Protein AF-X0ZZY6-F1 (afdb_monomer)

Sequence (116 aa):
MTGLMLVGEPPTAEHLRFEIELTGADCDRIAFWDRRGLGQVFLLDKNGLSEYVSPARIGPDALDITPEQLRDNLKNRRIAIKVGLLDQKAIAGVGNIYASEILHLAGIDPRKRCNR

Nearest PDB structures (foldseek):
  3gq3-assembly1_A  TM=8.506E-01  e=3.509E-05  Geobacillus stearothermophilus
  3sar-assembly1_A  TM=8.366E-01  e=6.356E-05  Geobacillus stearothermophilus
  3sas-assembly1_A  TM=8.388E-01  e=1.009E-04  Geobacillus stearothermophilus
  4g4o-assembly1_A  TM=8.551E-01  e=2.542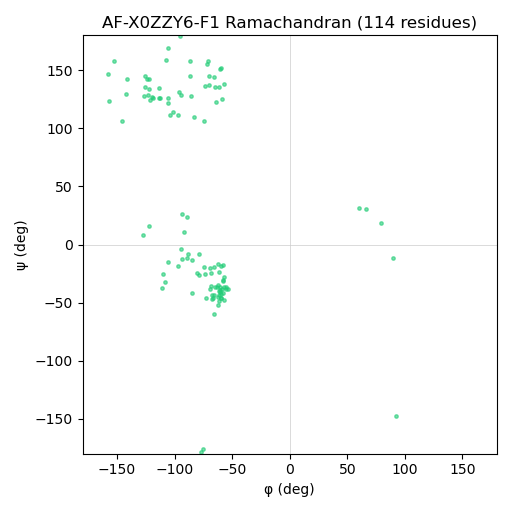E-04  Geobacillus stearothermophilus
  1k82-assembly4_D  TM=7.388E-01  e=6.356E-05  Escherichia coli

Organism: NCBI:txid412755

Radius of gyration: 18.59 Å; Cα contacts (8 Å, |Δi|>4): 166; chains: 1; bounding box: 43×26×46 Å

Structure (mmCIF, N/CA/C/O backbone):
data_AF-X0ZZY6-F1
#
_entry.id   AF-X0ZZY6-F1
#
loop_
_atom_site.group_PDB
_atom_site.id
_atom_site.type_symbol
_atom_site.label_atom_id
_atom_site.label_alt_id
_atom_site.label_comp_id
_atom_site.label_asym_id
_atom_site.label_entity_id
_atom_site.label_seq_id
_atom_site.pdbx_PDB_ins_code
_atom_site.Cartn_x
_atom_site.Cartn_y
_atom_site.Cartn_z
_atom_site.occupancy
_atom_site.B_iso_or_equiv
_atom_site.auth_seq_id
_atom_site.auth_comp_id
_atom_site.auth_asym_id
_atom_site.auth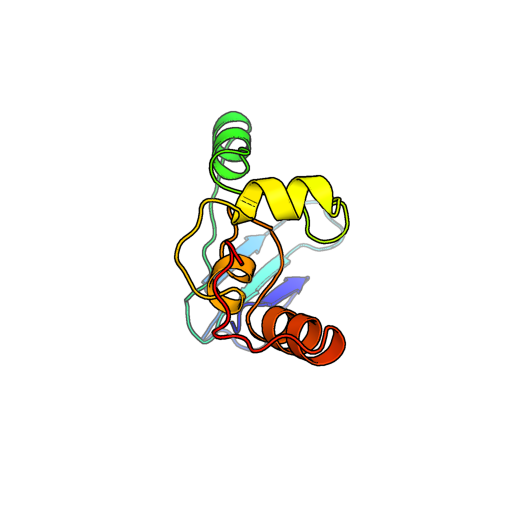_atom_id
_atom_site.pdbx_PDB_model_num
ATOM 1 N N . MET A 1 1 ? -5.872 0.743 -9.272 1.00 77.88 1 MET A N 1
ATOM 2 C CA . MET A 1 1 ? -4.492 0.830 -9.794 1.00 77.88 1 MET A CA 1
ATOM 3 C C . MET A 1 1 ? -4.412 -0.045 -11.038 1.00 77.88 1 MET A C 1
ATOM 5 O O . MET A 1 1 ? -5.173 -1.000 -11.091 1.00 77.88 1 MET A O 1
ATOM 9 N N . THR A 1 2 ? -3.608 0.322 -12.041 1.00 90.12 2 THR A N 1
ATOM 10 C CA . THR A 1 2 ? -3.539 -0.350 -13.365 1.00 90.12 2 THR A CA 1
ATOM 11 C C . THR A 1 2 ? -2.120 -0.754 -13.773 1.00 90.12 2 THR A C 1
ATOM 13 O O . THR A 1 2 ? -1.915 -1.148 -14.915 1.00 90.12 2 THR A O 1
ATOM 16 N N . GLY A 1 3 ? -1.152 -0.619 -12.862 1.00 93.62 3 GLY A N 1
ATOM 17 C CA . GLY A 1 3 ? 0.235 -0.990 -13.114 1.00 93.62 3 GLY A CA 1
ATOM 18 C C . GLY A 1 3 ? 0.398 -2.503 -13.215 1.00 93.62 3 GLY A C 1
ATOM 19 O O . GLY A 1 3 ? -0.169 -3.238 -12.407 1.00 93.62 3 GLY A O 1
ATOM 20 N N . LEU A 1 4 ? 1.181 -2.939 -14.193 1.00 95.25 4 LEU A N 1
ATOM 21 C CA . LEU A 1 4 ? 1.574 -4.321 -14.426 1.00 95.25 4 LEU A CA 1
ATOM 22 C C . LEU A 1 4 ? 3.099 -4.382 -14.484 1.00 95.25 4 LEU A 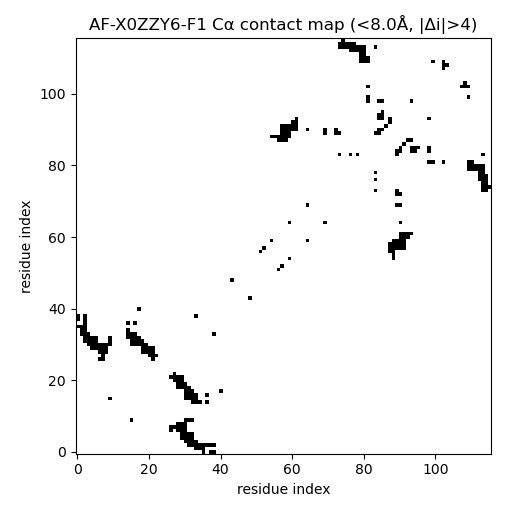C 1
ATOM 24 O O . LEU A 1 4 ? 3.725 -3.547 -15.139 1.00 95.25 4 LEU A O 1
ATOM 28 N N . MET A 1 5 ? 3.677 -5.373 -13.812 1.00 94.75 5 MET A N 1
ATOM 29 C CA . MET A 1 5 ? 5.081 -5.743 -13.963 1.00 94.75 5 MET A CA 1
ATOM 30 C C . MET A 1 5 ? 5.129 -7.035 -14.772 1.00 94.75 5 MET A C 1
ATOM 32 O O . MET A 1 5 ? 4.482 -8.016 -14.405 1.00 94.75 5 MET A O 1
ATOM 36 N N . LEU A 1 6 ? 5.825 -7.000 -15.902 1.00 93.50 6 LEU A N 1
ATOM 37 C CA . LEU A 1 6 ? 5.776 -8.028 -16.934 1.00 93.50 6 LEU A CA 1
ATOM 38 C C . LEU A 1 6 ? 7.180 -8.530 -17.239 1.00 93.50 6 LEU A C 1
ATOM 40 O O . LEU A 1 6 ? 8.139 -7.763 -17.225 1.00 93.50 6 LEU A O 1
ATOM 44 N N . VAL A 1 7 ? 7.262 -9.820 -17.535 1.00 92.31 7 VAL A N 1
ATOM 45 C CA . VAL A 1 7 ? 8.452 -10.493 -18.051 1.00 92.31 7 VAL A CA 1
ATOM 46 C C . VAL A 1 7 ? 8.221 -10.655 -19.554 1.00 92.31 7 VAL A C 1
ATOM 48 O O . VAL A 1 7 ? 7.274 -11.336 -19.949 1.00 92.31 7 VAL A O 1
ATOM 51 N N . GLY A 1 8 ? 9.024 -9.981 -20.378 1.00 84.75 8 GLY A N 1
ATOM 52 C CA . GLY A 1 8 ? 8.833 -9.892 -21.829 1.00 84.75 8 GLY A CA 1
ATOM 53 C C . GLY A 1 8 ? 8.011 -8.679 -22.290 1.00 84.75 8 GLY A C 1
ATOM 54 O O . GLY A 1 8 ? 8.080 -7.598 -21.704 1.00 84.75 8 GLY A O 1
ATOM 55 N N . GLU A 1 9 ? 7.261 -8.853 -23.382 1.00 87.25 9 GLU A N 1
ATOM 56 C CA . GLU A 1 9 ? 6.620 -7.752 -24.113 1.00 87.25 9 GLU A CA 1
ATOM 57 C C . GLU A 1 9 ? 5.402 -7.147 -23.383 1.00 87.25 9 GLU A C 1
ATOM 59 O O . GLU A 1 9 ? 4.540 -7.881 -22.880 1.00 87.25 9 GLU A O 1
ATOM 64 N N . PRO A 1 10 ? 5.270 -5.806 -23.347 1.00 91.19 10 PRO A N 1
ATOM 65 C CA . PRO A 1 10 ? 4.086 -5.158 -22.802 1.00 91.19 10 PRO A CA 1
ATOM 66 C C . PRO A 1 10 ? 2.861 -5.356 -23.716 1.00 91.19 10 PRO A C 1
ATOM 68 O O . PRO A 1 10 ? 3.014 -5.531 -24.924 1.00 91.19 10 PRO A O 1
ATOM 71 N N . PRO A 1 11 ? 1.621 -5.226 -23.195 1.00 90.81 11 PRO A N 1
ATOM 72 C CA . PRO A 1 11 ? 0.411 -5.311 -24.015 1.00 90.81 11 PRO A CA 1
ATOM 73 C C . PRO A 1 11 ? 0.419 -4.324 -25.186 1.00 90.81 11 PRO A C 1
ATOM 75 O O . PRO A 1 11 ? -0.066 -4.633 -26.270 1.00 90.81 11 PRO A O 1
ATOM 78 N N . THR A 1 12 ? 0.945 -3.119 -24.939 1.00 94.50 12 THR A N 1
ATOM 79 C CA . THR A 1 12 ? 1.146 -2.053 -25.925 1.00 94.50 12 THR A CA 1
ATOM 80 C C . THR A 1 12 ? 2.313 -1.155 -25.505 1.00 94.50 12 THR A C 1
ATOM 82 O O . THR A 1 12 ? 2.608 -1.031 -24.314 1.00 94.50 12 THR A O 1
ATOM 85 N N . ALA A 1 13 ? 2.910 -0.438 -26.460 1.00 93.50 13 ALA A N 1
ATOM 86 C CA . ALA A 1 13 ? 3.926 0.580 -26.176 1.00 93.50 13 ALA A CA 1
ATOM 87 C C . ALA A 1 13 ? 3.346 1.879 -25.570 1.00 93.50 13 ALA A C 1
ATOM 89 O O . ALA A 1 13 ? 4.037 2.585 -24.844 1.00 93.50 13 ALA A O 1
ATOM 90 N N . GLU A 1 14 ? 2.067 2.193 -25.821 1.00 96.38 14 GLU A N 1
ATOM 91 C CA . GLU A 1 14 ? 1.427 3.470 -25.442 1.00 96.38 14 GLU A CA 1
ATOM 92 C C . GLU A 1 14 ? 1.479 3.776 -23.934 1.00 96.38 14 GLU A C 1
ATOM 94 O O . GLU A 1 14 ? 1.488 4.936 -23.508 1.00 96.38 14 GLU A O 1
ATOM 99 N N . HIS A 1 15 ? 1.475 2.739 -23.098 1.00 96.69 15 HIS A N 1
ATOM 100 C CA . HIS A 1 15 ? 1.498 2.890 -21.643 1.00 96.69 15 HIS A CA 1
ATOM 101 C C . HIS A 1 15 ? 2.680 2.182 -20.987 1.00 96.69 15 HIS A C 1
ATOM 103 O O . HIS A 1 15 ? 2.682 2.006 -19.766 1.00 96.69 15 HIS A O 1
ATOM 109 N N . LEU A 1 16 ? 3.693 1.820 -21.776 1.00 95.94 16 LEU A N 1
ATOM 110 C CA . LEU A 1 16 ? 4.987 1.425 -21.244 1.00 95.94 16 LEU A CA 1
ATOM 111 C C . LEU A 1 16 ? 5.598 2.636 -20.528 1.00 95.94 16 LEU A C 1
ATOM 113 O O . LEU A 1 16 ? 5.710 3.720 -21.100 1.00 95.94 16 LEU A O 1
ATOM 117 N N . ARG A 1 17 ? 5.917 2.481 -19.242 1.00 95.44 17 ARG A N 1
ATOM 118 C CA . ARG A 1 17 ? 6.446 3.571 -18.405 1.00 95.44 17 ARG A CA 1
ATOM 119 C C . ARG A 1 17 ? 7.915 3.394 -18.083 1.00 95.44 17 ARG A C 1
ATOM 121 O O . ARG A 1 17 ? 8.612 4.387 -17.907 1.00 95.44 17 ARG A O 1
ATOM 128 N N . PHE A 1 18 ? 8.361 2.151 -17.969 1.00 95.31 18 PHE A N 1
ATOM 129 C CA . PHE A 1 18 ? 9.734 1.825 -17.629 1.00 95.31 18 PHE A CA 1
ATOM 130 C C . PHE A 1 18 ? 10.061 0.414 -18.110 1.00 95.31 18 PHE A C 1
ATOM 132 O O . PHE A 1 18 ? 9.190 -0.454 -18.110 1.00 95.31 18 PHE A O 1
ATOM 139 N N . GLU A 1 19 ? 11.304 0.194 -18.515 1.00 94.06 19 GLU A N 1
ATOM 140 C CA . GLU A 1 19 ? 11.794 -1.092 -18.998 1.00 94.06 19 GLU A CA 1
ATOM 141 C C . GLU A 1 19 ? 13.215 -1.318 -18.479 1.00 94.06 19 GLU A C 1
ATOM 143 O O . GLU A 1 19 ? 14.001 -0.375 -18.372 1.00 94.06 19 GLU A O 1
ATOM 148 N N . ILE A 1 20 ? 13.520 -2.567 -18.134 1.00 92.44 20 ILE A N 1
ATOM 149 C CA . ILE A 1 20 ? 14.860 -3.029 -17.785 1.00 92.44 20 ILE A CA 1
ATOM 150 C C . ILE A 1 20 ? 15.249 -4.100 -18.794 1.00 92.44 20 ILE A C 1
ATOM 152 O O . ILE A 1 20 ? 14.540 -5.099 -18.928 1.00 92.44 20 ILE A O 1
ATOM 156 N N . GLU A 1 21 ? 16.401 -3.914 -19.429 1.00 91.69 21 GLU A N 1
ATOM 157 C CA . GLU A 1 21 ? 17.066 -4.953 -20.209 1.00 91.69 21 GLU A CA 1
ATOM 158 C C . GLU A 1 21 ? 18.128 -5.646 -19.344 1.00 91.69 21 GLU A C 1
ATOM 160 O O . GLU A 1 21 ? 18.924 -4.994 -18.660 1.00 91.69 21 GLU A O 1
ATOM 165 N N . LEU A 1 22 ? 18.113 -6.977 -19.334 1.00 89.94 22 LEU A N 1
ATOM 166 C CA . LEU A 1 22 ? 18.980 -7.823 -18.523 1.00 89.94 22 LEU A CA 1
ATOM 167 C C . LEU A 1 22 ? 19.934 -8.609 -19.425 1.00 89.94 22 LEU A C 1
ATOM 169 O O . LEU A 1 22 ? 19.512 -9.347 -20.310 1.00 89.94 22 LEU A O 1
ATOM 173 N N . THR A 1 23 ? 21.235 -8.511 -19.158 1.00 91.50 23 THR A N 1
ATOM 174 C CA . THR A 1 23 ? 22.253 -9.292 -19.874 1.00 91.50 23 THR A CA 1
ATOM 175 C C . THR A 1 23 ? 22.583 -10.569 -19.103 1.00 91.50 23 THR A C 1
ATOM 177 O O . THR A 1 23 ? 22.939 -10.505 -17.928 1.00 91.50 23 THR A O 1
ATOM 180 N N . GLY A 1 24 ? 22.530 -11.727 -19.771 1.00 87.50 24 GLY A N 1
ATOM 181 C CA . GLY A 1 24 ? 22.944 -13.014 -19.191 1.00 87.50 24 GLY A CA 1
ATOM 182 C C . GLY A 1 24 ? 21.915 -13.673 -18.265 1.00 87.50 24 GLY A C 1
ATOM 183 O O . GLY A 1 24 ? 22.287 -14.532 -17.470 1.00 87.50 24 GLY A O 1
ATOM 184 N N . ALA A 1 25 ? 20.647 -13.270 -18.355 1.00 82.31 25 ALA A N 1
ATOM 185 C CA . ALA A 1 25 ? 19.522 -13.897 -17.667 1.00 82.31 25 ALA A CA 1
ATOM 186 C C . ALA A 1 25 ? 18.642 -14.679 -18.659 1.00 82.31 25 ALA A C 1
ATOM 188 O O . ALA A 1 25 ? 18.648 -14.393 -19.855 1.00 82.31 25 ALA A O 1
ATOM 189 N N . ASP A 1 26 ? 17.855 -15.635 -18.155 1.00 81.81 26 ASP A N 1
ATOM 190 C CA . ASP A 1 26 ? 16.904 -16.419 -18.967 1.00 81.81 26 ASP A CA 1
ATOM 191 C C . ASP A 1 26 ? 15.759 -15.564 -19.536 1.00 81.81 26 ASP A C 1
ATOM 193 O O . ASP A 1 26 ? 15.098 -15.950 -20.499 1.00 81.81 26 ASP A O 1
ATOM 197 N N . CYS A 1 27 ? 15.529 -14.393 -18.941 1.00 78.88 27 CYS A N 1
ATOM 198 C CA . CYS A 1 27 ? 14.706 -13.343 -19.511 1.00 78.88 27 CYS A CA 1
ATOM 199 C C . CYS A 1 27 ? 15.529 -12.065 -19.621 1.00 78.88 27 CYS A C 1
ATOM 201 O O . CYS A 1 27 ? 16.129 -11.611 -18.646 1.00 78.88 27 CYS A O 1
ATOM 203 N N . ASP A 1 28 ? 15.517 -11.489 -20.812 1.00 86.00 28 ASP A N 1
ATOM 204 C CA . ASP A 1 28 ? 16.255 -10.297 -21.194 1.00 86.00 28 ASP A CA 1
ATOM 205 C C . ASP A 1 28 ? 15.482 -8.999 -20.946 1.00 86.00 28 ASP A C 1
ATOM 207 O O . ASP A 1 28 ? 16.085 -7.932 -20.999 1.00 86.00 28 ASP A O 1
ATOM 211 N N . ARG A 1 29 ? 14.177 -9.053 -20.644 1.00 89.62 29 ARG A N 1
ATOM 212 C CA . ARG A 1 29 ? 13.332 -7.855 -20.554 1.00 89.62 29 ARG A CA 1
ATOM 213 C C . ARG A 1 29 ? 12.293 -7.907 -19.437 1.00 89.62 29 ARG A C 1
ATOM 215 O O . ARG A 1 29 ? 11.477 -8.825 -19.351 1.00 89.62 29 ARG A O 1
ATOM 222 N N . ILE A 1 30 ? 12.253 -6.846 -18.633 1.00 93.88 30 ILE A N 1
ATOM 223 C CA . ILE A 1 30 ? 11.191 -6.584 -17.655 1.00 93.88 30 ILE A CA 1
ATOM 224 C C . ILE A 1 30 ? 10.540 -5.242 -17.975 1.00 93.88 30 ILE A C 1
ATOM 226 O O . ILE A 1 30 ? 11.214 -4.214 -17.997 1.00 93.88 30 ILE A O 1
ATOM 230 N N . ALA A 1 31 ? 9.222 -5.236 -18.154 1.00 94.69 31 ALA A N 1
ATOM 231 C CA . ALA A 1 31 ? 8.452 -4.043 -18.484 1.00 94.69 31 ALA A CA 1
ATOM 232 C C . ALA A 1 31 ? 7.504 -3.643 -17.344 1.00 94.69 31 ALA A C 1
ATOM 234 O O . ALA A 1 31 ? 6.771 -4.467 -16.792 1.00 94.69 31 ALA A O 1
ATOM 235 N N . PHE A 1 32 ? 7.474 -2.351 -17.019 1.00 96.25 32 PHE A N 1
ATOM 236 C CA . PHE A 1 32 ? 6.458 -1.734 -16.175 1.00 96.25 32 PHE A CA 1
ATOM 237 C C . PHE A 1 32 ? 5.483 -0.936 -17.045 1.00 96.25 32 PHE A C 1
ATOM 239 O O . PHE A 1 32 ? 5.824 0.100 -17.628 1.00 96.25 32 PHE A O 1
ATOM 246 N N . TRP A 1 33 ? 4.249 -1.425 -17.125 1.00 96.88 33 TRP A N 1
ATOM 247 C CA . TRP A 1 33 ? 3.180 -0.857 -17.942 1.00 96.88 33 TRP A CA 1
ATOM 248 C C . TRP A 1 33 ? 2.089 -0.291 -17.038 1.00 96.88 33 TRP A C 1
ATOM 250 O O . TRP A 1 33 ? 1.567 -0.998 -16.180 1.00 96.88 33 TRP A O 1
ATOM 260 N N . ASP A 1 34 ? 1.713 0.975 -17.214 1.00 96.75 34 ASP A N 1
ATOM 261 C CA . ASP A 1 34 ? 0.647 1.590 -16.419 1.00 96.75 34 ASP A CA 1
ATOM 262 C C . ASP A 1 34 ? -0.168 2.596 -17.231 1.00 96.75 34 ASP A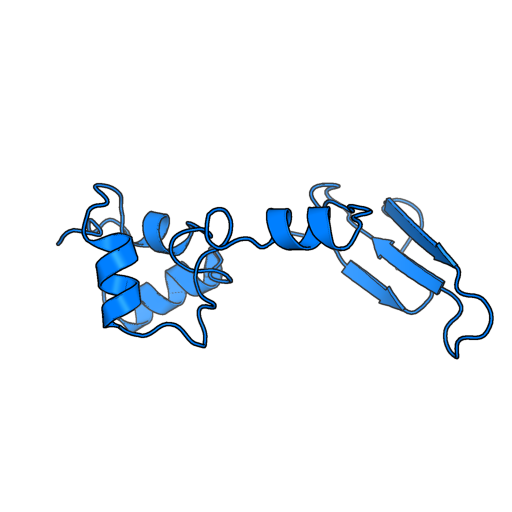 C 1
ATOM 264 O O . ASP A 1 34 ? 0.241 3.739 -17.476 1.00 96.75 34 ASP A O 1
ATOM 268 N N . ARG A 1 35 ? -1.392 2.183 -17.570 1.00 95.75 35 ARG A N 1
ATOM 269 C CA . ARG A 1 35 ? -2.373 3.003 -18.288 1.00 95.75 35 ARG A CA 1
ATOM 270 C C . ARG A 1 35 ? -2.641 4.349 -17.627 1.00 95.75 35 ARG A C 1
ATOM 272 O O . ARG A 1 35 ? -2.803 5.344 -18.324 1.00 95.75 35 ARG A O 1
ATOM 279 N N . ARG A 1 36 ? -2.688 4.396 -16.296 1.00 95.69 36 ARG A N 1
ATOM 280 C CA . ARG A 1 36 ? -3.021 5.621 -15.555 1.00 95.69 36 ARG A CA 1
ATOM 281 C C . ARG A 1 36 ? -1.796 6.435 -15.144 1.00 95.69 36 ARG A C 1
ATOM 283 O O . ARG A 1 36 ? -1.982 7.571 -14.724 1.00 95.69 36 ARG A O 1
ATOM 290 N N . GLY A 1 37 ? -0.591 5.869 -15.247 1.00 93.81 37 GLY A N 1
ATOM 291 C CA . GLY A 1 37 ? 0.663 6.530 -14.869 1.00 93.81 37 GLY A CA 1
ATOM 292 C C . GLY A 1 37 ? 0.732 6.936 -13.393 1.00 93.81 37 GLY A C 1
ATOM 293 O O . GLY A 1 37 ? 1.311 7.967 -13.073 1.00 93.81 37 GLY A O 1
ATOM 294 N N . LEU A 1 38 ? 0.089 6.173 -12.504 1.00 94.81 38 LEU A N 1
ATOM 295 C CA . LEU A 1 38 ? 0.071 6.444 -11.062 1.00 94.81 38 LEU A CA 1
ATOM 296 C C . LEU A 1 38 ? 1.111 5.626 -10.296 1.00 94.81 38 LEU A C 1
ATOM 298 O O . LEU A 1 38 ? 1.412 5.956 -9.150 1.00 94.81 38 LEU A O 1
ATOM 302 N N . GLY A 1 39 ? 1.615 4.541 -10.884 1.00 93.56 39 GLY A N 1
ATOM 303 C CA . GLY A 1 39 ? 2.700 3.778 -10.287 1.00 93.56 39 GLY A CA 1
ATOM 304 C C . GLY A 1 39 ? 4.028 4.524 -10.354 1.00 93.56 39 GLY A C 1
ATOM 305 O O . GLY A 1 39 ? 4.246 5.392 -11.199 1.00 93.56 39 GLY A O 1
ATOM 306 N N . GLN A 1 40 ? 4.913 4.181 -9.426 1.00 93.06 40 GLN A N 1
ATOM 307 C CA . GLN A 1 40 ? 6.206 4.824 -9.255 1.00 93.06 40 GLN A CA 1
ATOM 308 C C . GLN A 1 40 ? 7.304 3.770 -9.333 1.00 93.06 40 GLN A C 1
ATOM 310 O O . GLN A 1 40 ? 7.138 2.662 -8.826 1.00 93.06 40 GLN A O 1
ATOM 315 N N . VAL A 1 41 ? 8.425 4.138 -9.946 1.00 93.88 41 VAL A N 1
ATOM 316 C CA . VAL A 1 41 ? 9.640 3.325 -9.995 1.00 93.88 41 VAL A CA 1
ATOM 317 C C . VAL A 1 41 ? 10.747 4.128 -9.328 1.00 93.88 41 VAL A C 1
ATOM 319 O O . VAL A 1 41 ? 10.970 5.286 -9.676 1.00 93.88 41 VAL A O 1
ATOM 322 N N . PHE A 1 42 ? 11.421 3.519 -8.356 1.00 94.19 42 PHE A N 1
ATOM 323 C CA . PHE A 1 42 ? 12.520 4.136 -7.621 1.00 94.19 42 PHE A CA 1
ATOM 324 C C . PHE A 1 42 ? 13.774 3.277 -7.767 1.00 94.19 42 PHE A C 1
ATOM 326 O O . PHE A 1 42 ? 13.714 2.064 -7.579 1.00 94.19 42 PHE A O 1
ATOM 333 N N . LEU A 1 43 ? 14.909 3.912 -8.057 1.00 94.81 43 LEU A N 1
ATOM 334 C CA . LEU A 1 43 ? 16.227 3.295 -7.936 1.00 94.81 43 LEU A CA 1
ATOM 335 C C . LEU A 1 43 ? 16.815 3.711 -6.589 1.00 94.81 43 LEU A C 1
ATOM 337 O O . LEU A 1 43 ? 17.112 4.886 -6.379 1.00 94.81 43 LEU A O 1
ATOM 341 N N . LEU A 1 44 ? 16.937 2.757 -5.672 1.00 96.25 44 LEU A N 1
ATOM 342 C CA . LEU A 1 44 ? 17.411 2.986 -4.310 1.00 96.25 44 LEU A CA 1
ATOM 343 C C . LEU A 1 44 ? 18.636 2.113 -4.045 1.00 96.25 44 LEU A C 1
ATOM 345 O O . LEU A 1 44 ? 18.692 0.962 -4.479 1.00 96.25 44 LEU A O 1
ATOM 349 N N . ASP A 1 45 ? 19.602 2.647 -3.302 1.00 97.44 45 ASP A N 1
ATOM 350 C CA . ASP A 1 45 ? 20.634 1.820 -2.686 1.00 97.44 45 ASP A CA 1
ATOM 351 C C . ASP A 1 45 ? 20.080 1.103 -1.436 1.00 97.44 45 ASP A C 1
ATOM 353 O O . ASP A 1 45 ? 18.904 1.224 -1.077 1.00 97.44 45 ASP A O 1
ATOM 357 N N . LYS A 1 46 ? 20.927 0.334 -0.744 1.00 96.69 46 LYS A N 1
ATOM 358 C CA . LYS A 1 46 ? 20.509 -0.418 0.451 1.00 96.69 46 LYS A CA 1
ATOM 359 C C . LYS A 1 46 ? 19.991 0.484 1.577 1.00 96.69 46 LYS A C 1
ATOM 361 O O . LYS A 1 46 ? 19.050 0.102 2.277 1.00 96.69 46 LYS A O 1
ATOM 366 N N . ASN A 1 47 ? 20.593 1.659 1.755 1.00 96.75 47 ASN A N 1
ATOM 367 C CA . ASN A 1 47 ? 20.210 2.591 2.812 1.00 96.75 47 ASN A CA 1
ATOM 368 C C . ASN A 1 47 ? 18.872 3.256 2.472 1.00 96.75 47 ASN A C 1
ATOM 370 O O . ASN A 1 47 ? 17.964 3.259 3.301 1.00 96.75 47 ASN A O 1
ATOM 374 N N . GLY A 1 48 ? 18.716 3.724 1.233 1.00 96.44 48 GLY A N 1
ATOM 375 C CA . GLY A 1 48 ? 17.484 4.319 0.730 1.00 96.44 48 GLY A CA 1
ATOM 376 C C . GLY A 1 48 ? 16.317 3.336 0.749 1.00 96.44 48 GLY A C 1
ATOM 377 O O . GLY A 1 48 ? 15.216 3.708 1.150 1.00 96.44 48 GLY A O 1
ATOM 378 N N . LEU A 1 49 ? 16.551 2.065 0.400 1.00 95.56 49 LEU A N 1
ATOM 379 C CA . LEU A 1 49 ? 15.534 1.020 0.532 1.00 95.56 49 LEU A CA 1
ATOM 380 C C . LEU A 1 49 ? 15.112 0.839 1.994 1.00 95.56 49 LEU A C 1
ATOM 382 O O . LEU A 1 49 ? 13.918 0.849 2.281 1.00 95.56 49 LEU A O 1
ATOM 386 N N . SER A 1 50 ? 16.078 0.723 2.911 1.00 94.88 50 SER A N 1
ATOM 387 C CA . SER A 1 50 ? 15.808 0.534 4.345 1.00 94.88 50 SER A CA 1
ATOM 388 C C . SER A 1 50 ? 15.011 1.695 4.946 1.00 94.88 50 SER A C 1
ATOM 390 O O . SER A 1 50 ? 14.105 1.478 5.748 1.00 94.88 50 SER A O 1
ATOM 392 N N . GLU A 1 51 ? 15.300 2.932 4.535 1.00 94.88 51 GLU A N 1
ATOM 393 C CA . GLU A 1 51 ? 14.523 4.106 4.938 1.00 94.88 51 GLU A CA 1
ATOM 394 C C . GLU A 1 51 ? 13.105 4.075 4.347 1.00 94.88 51 GLU A C 1
ATOM 396 O O . GLU A 1 51 ? 12.123 4.345 5.052 1.00 94.88 51 GLU A O 1
ATOM 401 N N . TYR A 1 52 ? 12.983 3.713 3.065 1.00 92.69 52 TYR A N 1
ATOM 402 C CA . TYR A 1 52 ? 11.710 3.684 2.350 1.00 92.69 52 TYR A CA 1
ATOM 403 C C . TYR A 1 52 ? 10.717 2.696 2.971 1.00 92.69 52 TYR A C 1
ATOM 405 O O . TYR A 1 52 ? 9.554 3.054 3.163 1.00 92.69 52 TYR A O 1
ATOM 413 N N . VAL A 1 53 ? 11.185 1.497 3.339 1.00 91.94 53 VAL A N 1
ATOM 414 C CA . VAL A 1 53 ? 10.366 0.447 3.974 1.00 91.94 53 VAL A CA 1
ATOM 415 C C . VAL A 1 53 ? 10.378 0.502 5.503 1.00 91.94 53 VAL A C 1
ATOM 417 O O . VAL A 1 53 ? 9.916 -0.427 6.161 1.00 91.94 53 VAL A O 1
ATOM 420 N N . SER A 1 54 ? 10.912 1.575 6.091 1.00 94.12 54 SER A N 1
ATOM 421 C CA . SER A 1 54 ? 11.040 1.682 7.543 1.00 94.12 54 SER A CA 1
ATOM 422 C C . SER A 1 54 ? 9.680 1.605 8.261 1.00 94.12 54 SER A C 1
ATOM 424 O O . SER A 1 54 ? 8.672 2.097 7.737 1.00 94.12 54 SER A O 1
ATOM 426 N N . PRO A 1 55 ? 9.645 1.119 9.519 1.00 89.38 55 PRO A N 1
ATOM 427 C CA . PRO A 1 55 ? 8.424 1.089 10.334 1.00 89.38 55 PRO A CA 1
ATOM 428 C C . PRO A 1 55 ? 7.761 2.462 10.554 1.00 89.38 55 PRO A C 1
ATOM 430 O O . PRO A 1 55 ? 6.596 2.555 10.931 1.00 89.38 55 PRO A O 1
ATOM 433 N N . ALA A 1 56 ? 8.489 3.562 10.321 1.00 89.00 56 ALA A N 1
ATOM 434 C CA . ALA A 1 56 ? 7.942 4.919 10.378 1.00 89.00 56 ALA A CA 1
ATOM 435 C C . ALA A 1 56 ? 7.064 5.274 9.156 1.00 89.00 56 ALA A C 1
ATOM 437 O O . ALA A 1 56 ? 6.277 6.236 9.191 1.00 89.00 56 ALA A O 1
ATOM 438 N N . ARG A 1 57 ? 7.221 4.525 8.057 1.00 92.69 57 ARG A N 1
ATOM 439 C CA . ARG A 1 57 ? 6.525 4.708 6.778 1.00 92.69 57 ARG A CA 1
ATOM 440 C C . ARG A 1 57 ? 5.527 3.600 6.473 1.00 92.69 57 ARG A C 1
ATOM 442 O O . ARG A 1 57 ? 4.468 3.918 5.937 1.00 92.69 57 ARG A O 1
ATOM 449 N N . ILE A 1 58 ? 5.851 2.357 6.813 1.00 95.56 58 ILE A N 1
ATOM 450 C CA . ILE A 1 58 ? 5.038 1.176 6.519 1.00 95.56 58 ILE A CA 1
ATOM 451 C C . ILE A 1 58 ? 4.806 0.419 7.828 1.00 95.56 58 ILE A C 1
ATOM 453 O O . ILE A 1 58 ? 5.744 0.157 8.574 1.00 95.56 58 ILE A O 1
ATOM 457 N N . GLY A 1 59 ? 3.545 0.131 8.133 1.00 95.56 59 GLY A N 1
ATOM 458 C CA . GLY A 1 59 ? 3.139 -0.640 9.302 1.00 95.56 59 GLY A CA 1
ATOM 459 C C . GLY A 1 59 ? 3.416 -2.139 9.138 1.00 95.56 59 GLY A C 1
ATOM 460 O O . GLY A 1 59 ? 3.974 -2.560 8.126 1.00 95.56 59 GLY A O 1
ATOM 461 N N . PRO A 1 60 ? 3.016 -2.963 10.119 1.00 96.50 60 PRO A N 1
ATOM 462 C CA . PRO A 1 60 ? 3.125 -4.417 10.009 1.00 96.50 60 PRO A CA 1
ATOM 463 C C . PRO A 1 60 ? 2.310 -4.957 8.824 1.00 96.50 60 PRO A C 1
ATOM 465 O O . PRO A 1 60 ? 1.278 -4.381 8.459 1.00 96.50 60 PRO A O 1
ATOM 468 N N . ASP A 1 61 ? 2.766 -6.074 8.254 1.00 96.69 61 ASP A N 1
ATOM 469 C CA . ASP A 1 61 ? 2.044 -6.803 7.210 1.00 96.69 61 ASP A CA 1
ATOM 470 C C . ASP A 1 61 ? 0.689 -7.295 7.745 1.00 96.69 61 ASP A C 1
ATOM 472 O O . ASP A 1 61 ? 0.595 -7.803 8.865 1.00 96.69 61 ASP A O 1
ATOM 476 N N . ALA A 1 62 ? -0.375 -7.126 6.958 1.00 97.06 62 ALA A N 1
ATOM 477 C CA . ALA A 1 62 ? -1.722 -7.537 7.337 1.00 97.06 62 ALA A CA 1
ATOM 478 C C . ALA A 1 62 ? -1.876 -9.043 7.594 1.00 97.06 62 ALA A C 1
ATOM 480 O O . ALA A 1 62 ? -2.811 -9.428 8.294 1.00 97.06 62 ALA A O 1
ATOM 481 N N . LEU A 1 63 ? -1.006 -9.882 7.028 1.00 97.06 63 LEU A N 1
ATOM 482 C CA . LEU A 1 63 ? -1.022 -11.327 7.254 1.00 97.06 63 LEU A CA 1
ATOM 483 C C . LEU A 1 63 ? -0.344 -11.730 8.570 1.00 97.06 63 LEU A C 1
ATOM 485 O O . LEU A 1 63 ? -0.699 -12.763 9.133 1.00 97.06 63 LEU A O 1
ATOM 489 N N . ASP A 1 64 ? 0.569 -10.900 9.079 1.00 97.19 64 ASP A N 1
ATOM 490 C CA . ASP A 1 64 ? 1.377 -11.197 10.270 1.00 97.19 64 ASP 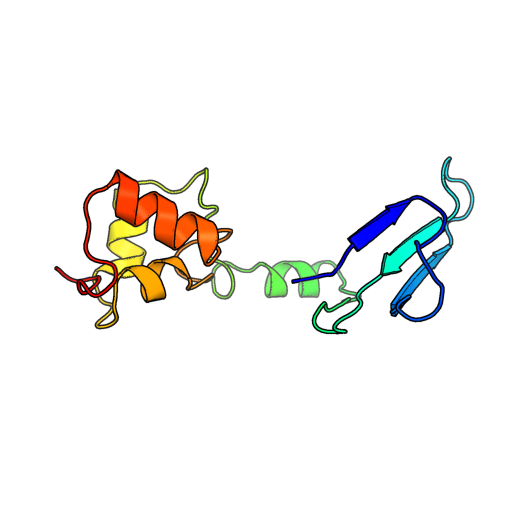A CA 1
ATOM 491 C C . ASP A 1 64 ? 0.936 -10.415 11.520 1.00 97.19 64 ASP A C 1
ATOM 493 O O . ASP A 1 64 ? 1.340 -10.735 12.641 1.00 97.19 64 ASP A O 1
ATOM 497 N N . ILE A 1 65 ? 0.124 -9.367 11.351 1.00 97.19 65 ILE A N 1
ATOM 498 C CA . ILE A 1 65 ? -0.305 -8.492 12.445 1.00 97.19 65 ILE A CA 1
ATOM 499 C C . ILE A 1 65 ? -1.172 -9.234 13.473 1.00 97.19 65 ILE A C 1
ATOM 501 O O . ILE A 1 65 ? -2.130 -9.932 13.136 1.00 97.19 65 ILE A O 1
ATOM 505 N N . THR A 1 66 ? -0.898 -9.017 14.762 1.00 97.56 66 THR A N 1
ATOM 506 C CA . THR A 1 66 ? -1.749 -9.553 15.835 1.00 97.56 66 THR A CA 1
ATOM 507 C C . THR A 1 66 ? -2.925 -8.621 16.161 1.00 97.56 66 THR A C 1
ATOM 509 O O . THR A 1 66 ? -2.849 -7.406 15.932 1.00 97.56 66 THR A O 1
ATOM 512 N N . PRO A 1 67 ? -4.014 -9.133 16.765 1.00 95.75 67 PRO A N 1
ATOM 513 C CA . PRO A 1 67 ? -5.121 -8.295 17.230 1.00 95.75 67 PRO A CA 1
ATOM 514 C C . PRO A 1 67 ? -4.684 -7.174 18.188 1.00 95.75 67 PRO A C 1
ATOM 516 O O . PRO A 1 67 ? -5.207 -6.059 18.129 1.00 95.75 67 PRO A O 1
ATOM 519 N N . GLU A 1 68 ? -3.710 -7.441 19.058 1.00 97.38 68 GLU A N 1
ATOM 520 C CA . GLU A 1 68 ? -3.161 -6.472 20.010 1.00 97.38 68 GLU A CA 1
ATOM 521 C C . GLU A 1 68 ? -2.424 -5.346 19.287 1.00 97.38 68 GLU A C 1
ATOM 523 O O . GLU A 1 68 ? -2.673 -4.176 19.580 1.00 97.38 68 GLU A O 1
ATOM 528 N N . GLN A 1 69 ? -1.578 -5.690 18.311 1.00 96.56 69 GLN A N 1
ATOM 529 C CA . GLN A 1 69 ? -0.855 -4.719 17.488 1.00 96.56 69 GLN A CA 1
ATOM 530 C C . GLN A 1 69 ? -1.824 -3.850 16.686 1.00 96.56 69 GLN A C 1
ATOM 532 O O . GLN A 1 69 ? -1.707 -2.624 16.692 1.00 96.56 69 GLN A O 1
ATOM 537 N N . LEU A 1 70 ? -2.836 -4.458 16.056 1.00 96.06 70 LEU A N 1
ATOM 538 C CA . LEU A 1 70 ? -3.858 -3.721 15.315 1.00 96.06 70 LEU A CA 1
ATOM 539 C C . LEU A 1 70 ? -4.603 -2.737 16.224 1.00 96.06 70 LEU A C 1
ATOM 541 O O . LEU A 1 70 ? -4.780 -1.565 15.878 1.00 96.06 70 LEU A O 1
ATOM 545 N N . ARG A 1 71 ? -5.015 -3.195 17.412 1.00 95.88 71 ARG A N 1
ATOM 546 C CA . ARG A 1 71 ? -5.669 -2.341 18.407 1.00 95.88 71 ARG A CA 1
ATOM 547 C C . ARG A 1 71 ? -4.755 -1.194 18.816 1.00 95.88 71 ARG A C 1
ATOM 549 O O . ARG A 1 71 ? -5.209 -0.054 18.846 1.00 95.88 71 ARG A O 1
ATOM 556 N N . ASP A 1 72 ? -3.488 -1.455 19.105 1.00 96.12 72 ASP A N 1
ATOM 557 C CA . ASP A 1 72 ? -2.543 -0.420 19.521 1.00 96.12 72 ASP A CA 1
ATOM 558 C C . ASP A 1 72 ? -2.277 0.615 18.421 1.00 96.12 72 ASP A C 1
ATOM 560 O O . ASP A 1 72 ? -2.243 1.816 18.712 1.00 96.12 72 ASP A O 1
ATOM 564 N N . ASN A 1 73 ? -2.224 0.183 17.160 1.00 95.56 73 ASN A N 1
ATOM 565 C CA . ASN A 1 73 ? -2.050 1.058 15.998 1.00 95.56 73 ASN A CA 1
ATOM 566 C C . ASN A 1 73 ? -3.269 1.960 15.732 1.00 95.56 73 ASN A C 1
ATOM 568 O O . ASN A 1 73 ? -3.136 3.032 15.124 1.00 95.56 73 ASN A O 1
ATOM 572 N N . LEU A 1 74 ? -4.462 1.549 16.177 1.00 96.12 74 LEU A N 1
ATOM 573 C CA . LEU A 1 74 ? -5.731 2.215 15.870 1.00 96.12 74 LEU A CA 1
ATOM 574 C C . LEU A 1 74 ? -6.389 2.928 17.064 1.00 96.12 74 LEU A C 1
ATOM 576 O O . LEU A 1 74 ? -7.107 3.908 16.848 1.00 96.12 74 LEU A O 1
ATOM 580 N N . LYS A 1 75 ? -6.128 2.513 18.313 1.00 95.12 75 LYS A N 1
ATOM 581 C CA . LYS A 1 75 ? -6.870 2.939 19.522 1.00 95.12 75 LYS A CA 1
ATOM 582 C C . LYS A 1 75 ? -6.904 4.447 19.771 1.00 95.12 75 LYS A C 1
ATOM 584 O O . LYS A 1 75 ? -7.858 4.948 20.354 1.00 95.12 75 LYS A O 1
ATOM 589 N N . ASN A 1 76 ? -5.890 5.185 19.322 1.00 94.62 76 ASN A N 1
ATOM 590 C CA . ASN A 1 76 ? -5.801 6.636 19.526 1.00 94.62 76 ASN A CA 1
ATOM 591 C C . ASN A 1 76 ? -6.352 7.454 18.346 1.00 94.62 76 ASN A C 1
ATOM 593 O O . ASN A 1 76 ? -6.418 8.684 18.411 1.00 94.62 76 ASN A O 1
ATOM 597 N N . ARG A 1 77 ? -6.760 6.798 17.255 1.00 95.31 77 ARG A N 1
ATOM 598 C CA . ARG A 1 77 ? -7.185 7.471 16.027 1.00 95.31 77 ARG A CA 1
ATOM 599 C C . ARG A 1 77 ? -8.665 7.844 16.100 1.00 95.31 77 ARG A C 1
ATOM 601 O O . ARG A 1 77 ? -9.531 7.009 16.344 1.00 95.31 77 ARG A O 1
ATOM 608 N N . ARG A 1 78 ? -8.975 9.117 15.838 1.00 96.31 78 ARG A N 1
ATOM 609 C CA . ARG A 1 78 ? -10.348 9.668 15.855 1.00 96.31 78 ARG A CA 1
ATOM 610 C C . ARG A 1 78 ? -11.022 9.660 14.477 1.00 96.31 78 ARG A C 1
ATOM 612 O O . ARG A 1 78 ? -11.893 10.483 14.210 1.00 96.31 78 ARG A O 1
ATOM 619 N N . ILE A 1 79 ? -10.605 8.745 13.610 1.00 97.56 79 ILE A N 1
ATOM 620 C CA . ILE A 1 79 ? -11.117 8.567 12.247 1.00 97.56 79 ILE A CA 1
ATOM 621 C C . ILE A 1 79 ? -12.007 7.323 12.166 1.00 97.56 79 ILE A C 1
ATOM 623 O O . ILE A 1 79 ? -12.068 6.529 13.106 1.00 97.56 79 ILE A O 1
ATOM 627 N N . ALA A 1 80 ? -12.712 7.172 11.048 1.00 98.31 80 ALA A N 1
ATOM 628 C CA . ALA A 1 80 ? -13.506 5.987 10.750 1.00 98.31 80 ALA A CA 1
ATOM 629 C C . ALA A 1 80 ? -12.612 4.744 10.573 1.00 98.31 80 ALA A C 1
ATOM 631 O O . ALA A 1 80 ? -11.531 4.844 9.991 1.00 98.31 80 ALA A O 1
ATOM 632 N N . ILE A 1 81 ? -13.081 3.578 11.019 1.00 98.12 81 ILE A N 1
ATOM 633 C CA . ILE A 1 81 ? -12.332 2.317 11.018 1.00 98.12 81 ILE A CA 1
ATOM 634 C C . ILE A 1 81 ? -11.895 1.925 9.612 1.00 98.12 81 ILE A C 1
ATOM 636 O O . ILE A 1 81 ? -10.749 1.531 9.425 1.00 98.12 81 ILE A O 1
ATOM 640 N N . LYS A 1 82 ? -12.742 2.155 8.599 1.00 98.25 82 LYS A N 1
ATOM 641 C CA . LYS A 1 82 ? -12.357 1.914 7.205 1.00 98.25 82 LYS A CA 1
ATOM 642 C C . LYS A 1 82 ? -11.166 2.774 6.782 1.00 98.25 82 LYS A C 1
ATOM 644 O O . LYS A 1 82 ? -10.280 2.282 6.100 1.00 98.25 82 LYS A O 1
ATOM 649 N N . VAL A 1 83 ? -11.124 4.041 7.195 1.00 98.31 83 VAL A N 1
ATOM 650 C CA . VAL A 1 83 ? -9.992 4.934 6.892 1.00 98.31 83 VAL A CA 1
ATOM 651 C C . VAL A 1 83 ? -8.746 4.490 7.658 1.00 98.31 83 VAL A C 1
ATOM 653 O O . VAL A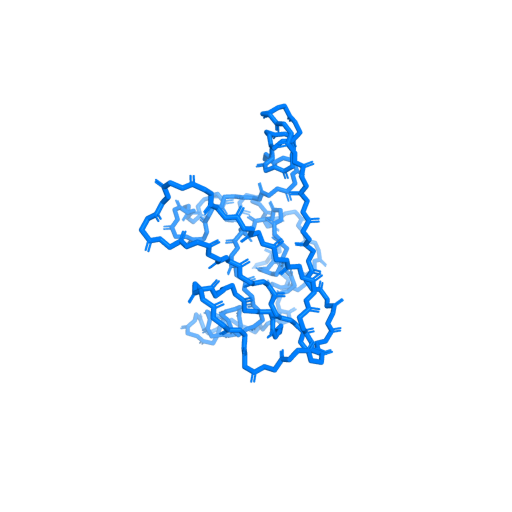 1 83 ? -7.658 4.507 7.097 1.00 98.31 83 VAL A O 1
ATOM 656 N N . GLY A 1 84 ? -8.904 4.040 8.906 1.00 97.69 84 GLY A N 1
ATOM 657 C CA . GLY A 1 84 ? -7.810 3.470 9.693 1.00 97.69 84 GLY A CA 1
ATOM 658 C C . GLY A 1 84 ? -7.184 2.232 9.047 1.00 97.69 84 GLY A C 1
ATOM 659 O O . GLY A 1 84 ? -5.966 2.143 8.993 1.00 97.69 84 GLY A O 1
ATOM 660 N N . LEU A 1 85 ? -8.000 1.325 8.503 1.00 97.88 85 LEU A N 1
ATOM 661 C CA . LEU A 1 85 ? -7.528 0.132 7.788 1.00 97.88 85 LEU A CA 1
ATOM 662 C C . LEU A 1 85 ? -6.851 0.449 6.445 1.00 97.88 85 LEU A C 1
ATOM 664 O O . LEU A 1 85 ? -6.107 -0.378 5.939 1.00 97.88 85 LEU A O 1
ATOM 66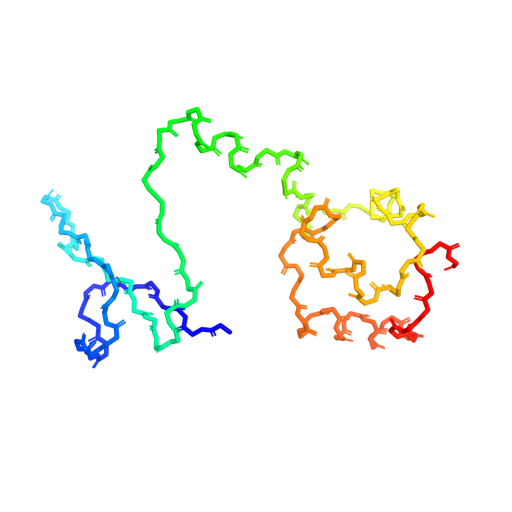8 N N . LEU A 1 86 ? -7.101 1.623 5.859 1.00 98.00 86 LEU A N 1
ATOM 669 C CA . LEU A 1 86 ? -6.428 2.070 4.634 1.00 98.00 86 LEU A CA 1
ATOM 670 C C . LEU A 1 86 ? -5.077 2.745 4.898 1.00 98.00 86 LEU A C 1
ATOM 672 O O . LEU A 1 86 ? -4.305 2.959 3.960 1.00 98.00 86 LEU A O 1
ATOM 676 N N . ASP A 1 87 ? -4.792 3.104 6.150 1.00 96.69 87 ASP A N 1
ATOM 677 C CA . ASP A 1 87 ? -3.532 3.728 6.525 1.00 96.69 87 ASP A CA 1
ATOM 678 C C . ASP A 1 87 ? -2.405 2.691 6.524 1.00 96.69 87 ASP A C 1
ATOM 680 O O . ASP A 1 87 ? -2.276 1.893 7.453 1.00 96.69 87 ASP A O 1
ATOM 684 N N . 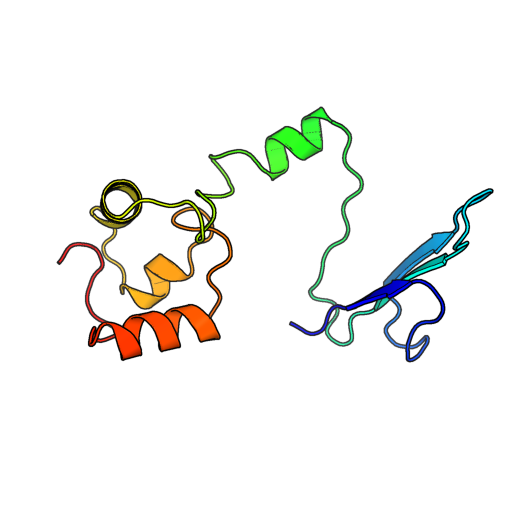GLN A 1 88 ? -1.543 2.765 5.506 1.00 96.31 88 GLN A N 1
ATOM 685 C CA . GLN A 1 88 ? -0.412 1.851 5.341 1.00 96.31 88 GLN A CA 1
ATOM 686 C C . GLN A 1 88 ? 0.602 1.926 6.491 1.00 96.31 88 GLN A C 1
ATOM 688 O O . GLN A 1 88 ? 1.379 0.994 6.647 1.00 96.31 88 GLN A O 1
ATOM 693 N N . LYS A 1 89 ? 0.592 2.982 7.323 1.00 95.31 89 LYS A N 1
ATOM 694 C CA . LYS A 1 89 ? 1.387 3.040 8.564 1.00 95.31 89 LYS A CA 1
ATOM 695 C C . LYS A 1 89 ? 0.761 2.256 9.713 1.00 95.31 89 LYS A C 1
ATOM 697 O O . LYS A 1 89 ? 1.464 1.878 10.642 1.00 95.31 89 LYS A O 1
ATOM 702 N N . ALA A 1 90 ? -0.558 2.078 9.705 1.00 95.44 90 ALA A N 1
ATOM 703 C CA . ALA A 1 90 ? -1.262 1.314 10.730 1.00 95.44 90 ALA A CA 1
ATOM 704 C C . ALA A 1 90 ? -1.262 -0.186 10.409 1.00 95.44 90 ALA A C 1
ATOM 706 O O . ALA A 1 90 ? -1.071 -0.998 11.312 1.00 95.44 90 ALA A O 1
ATOM 707 N N . ILE A 1 91 ? -1.482 -0.533 9.141 1.00 97.00 91 ILE A N 1
ATOM 708 C CA . ILE A 1 91 ? -1.497 -1.903 8.628 1.00 97.00 91 ILE A CA 1
ATOM 709 C C . ILE A 1 91 ? -1.196 -1.869 7.125 1.00 97.00 91 ILE A C 1
ATOM 711 O O . ILE A 1 91 ? -1.870 -1.173 6.363 1.00 97.00 91 ILE A O 1
ATOM 715 N N . ALA A 1 92 ? -0.160 -2.582 6.692 1.00 97.25 92 ALA A N 1
ATOM 716 C CA . ALA A 1 92 ? 0.266 -2.591 5.298 1.00 97.25 92 ALA A CA 1
ATOM 717 C C . ALA A 1 92 ? -0.502 -3.641 4.484 1.00 97.25 92 ALA A C 1
ATOM 719 O O . ALA A 1 92 ? -0.844 -4.708 4.984 1.00 97.25 92 ALA A O 1
ATOM 720 N N . GLY A 1 93 ? -0.783 -3.341 3.214 1.00 95.94 93 GLY A N 1
ATOM 721 C CA . GLY A 1 93 ? -1.384 -4.295 2.272 1.00 95.94 93 GLY A CA 1
ATOM 722 C C . GLY A 1 93 ? -2.917 -4.305 2.232 1.00 95.94 93 GLY A C 1
ATOM 723 O O . GLY A 1 93 ? -3.504 -4.832 1.285 1.00 95.94 93 GLY A O 1
ATOM 724 N N . VAL A 1 94 ? -3.602 -3.653 3.178 1.00 97.88 94 VAL A N 1
ATOM 725 C CA . VAL A 1 94 ? -5.067 -3.526 3.135 1.00 97.88 94 VAL A CA 1
ATOM 726 C C . VAL A 1 94 ? -5.485 -2.364 2.230 1.00 97.88 94 VAL A C 1
ATOM 728 O O . VAL A 1 94 ? -5.313 -1.187 2.546 1.00 97.88 94 VAL A O 1
ATOM 731 N N . GLY A 1 95 ? -6.062 -2.709 1.078 1.00 97.25 95 GLY A N 1
ATOM 732 C CA . GLY A 1 95 ? -6.661 -1.764 0.132 1.00 97.25 95 GLY A CA 1
ATOM 733 C C . GLY A 1 95 ? -8.175 -1.596 0.304 1.00 97.25 95 GLY A C 1
ATOM 734 O O . GLY A 1 95 ? -8.814 -2.259 1.116 1.00 97.25 95 GLY A O 1
ATOM 735 N N . ASN A 1 96 ? -8.785 -0.734 -0.517 1.00 98.12 96 ASN A N 1
ATOM 736 C CA . ASN A 1 96 ? -10.215 -0.390 -0.417 1.00 98.12 96 ASN A CA 1
ATOM 737 C C . ASN A 1 96 ? -11.173 -1.586 -0.503 1.00 98.12 96 ASN A C 1
ATOM 739 O O . ASN A 1 96 ? -12.183 -1.577 0.196 1.00 98.12 96 ASN A O 1
ATOM 743 N N . ILE A 1 97 ? -10.863 -2.586 -1.334 1.00 98.25 97 ILE A N 1
ATOM 744 C CA . ILE A 1 97 ? -11.682 -3.800 -1.462 1.00 98.25 97 ILE A CA 1
ATOM 745 C C . ILE A 1 97 ? -11.627 -4.581 -0.148 1.00 98.25 97 ILE A C 1
ATOM 747 O O . ILE A 1 97 ? -12.646 -4.721 0.519 1.00 98.25 97 ILE A O 1
ATOM 751 N N . TYR A 1 98 ? -10.430 -4.989 0.278 1.00 98.12 98 TYR A N 1
ATOM 752 C CA . TYR A 1 98 ? -10.269 -5.794 1.487 1.00 98.12 98 TYR A CA 1
ATOM 753 C C . TYR A 1 98 ? -10.719 -5.074 2.758 1.00 98.12 98 TYR A C 1
ATOM 755 O O . TYR A 1 98 ? -11.350 -5.702 3.594 1.00 98.12 98 TYR A O 1
ATOM 763 N N . ALA A 1 99 ? -10.503 -3.763 2.895 1.00 98.44 99 ALA A N 1
ATOM 764 C CA . ALA A 1 99 ? -11.036 -3.015 4.035 1.00 98.44 99 ALA A CA 1
ATOM 765 C C . ALA A 1 99 ? -12.570 -3.119 4.119 1.00 98.44 99 ALA A C 1
ATOM 767 O O . ALA A 1 99 ? -13.123 -3.277 5.204 1.00 98.44 99 ALA A O 1
ATOM 768 N N . SER A 1 100 ? -13.259 -3.031 2.978 1.00 98.50 100 SER A N 1
ATOM 769 C CA . SE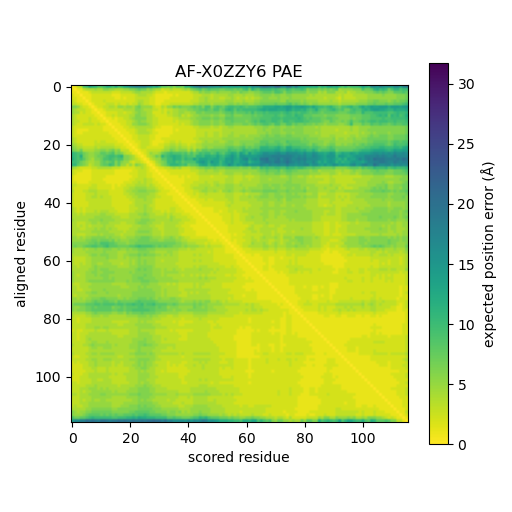R A 1 100 ? -14.713 -3.194 2.908 1.00 98.50 100 SER A CA 1
ATOM 770 C C . SER A 1 100 ? -15.150 -4.625 3.233 1.00 98.50 100 SER A C 1
ATOM 772 O O . SER A 1 100 ? -16.049 -4.791 4.054 1.00 98.50 100 SER A O 1
ATOM 774 N N . GLU A 1 101 ? -14.497 -5.633 2.654 1.00 98.62 101 GLU A N 1
ATOM 775 C CA . GLU A 1 101 ? -14.834 -7.046 2.880 1.00 98.62 101 GLU A CA 1
ATOM 776 C C . GLU A 1 101 ? -14.567 -7.480 4.327 1.00 98.62 101 GLU A C 1
ATOM 778 O O . GLU A 1 101 ? -15.423 -8.101 4.951 1.00 98.62 101 GLU A O 1
ATOM 783 N N . ILE A 1 102 ? -13.430 -7.083 4.909 1.00 97.88 102 ILE A N 1
ATOM 784 C CA . ILE A 1 102 ? -13.084 -7.358 6.312 1.00 97.88 102 ILE A CA 1
ATOM 785 C C . ILE A 1 102 ? -14.160 -6.797 7.245 1.00 97.88 102 ILE A C 1
ATOM 787 O O . ILE A 1 102 ? -14.636 -7.494 8.137 1.00 97.88 102 ILE A O 1
ATOM 791 N N . LEU A 1 103 ? -14.565 -5.540 7.041 1.00 98.38 103 LEU A N 1
ATOM 792 C CA . LEU A 1 103 ? -15.571 -4.894 7.886 1.00 98.38 103 LEU A CA 1
ATOM 793 C C . LEU A 1 103 ? -16.961 -5.500 7.702 1.00 98.38 103 LEU A C 1
ATOM 795 O O . LEU A 1 103 ? -17.698 -5.621 8.679 1.00 98.38 103 LEU A O 1
ATOM 799 N N . HIS A 1 104 ? -17.304 -5.904 6.478 1.00 98.62 104 HIS A N 1
ATOM 800 C CA . HIS A 1 104 ? -18.542 -6.618 6.198 1.00 98.62 104 HIS A CA 1
ATOM 801 C C . HIS A 1 104 ? -18.585 -7.966 6.929 1.00 98.62 104 HIS A C 1
ATOM 803 O O . HIS A 1 104 ? -19.526 -8.214 7.681 1.00 98.62 104 HIS A O 1
ATOM 809 N N . LEU A 1 105 ? -17.539 -8.788 6.783 1.00 98.50 105 LEU A N 1
ATOM 810 C CA . LEU A 1 105 ? -17.425 -10.089 7.449 1.00 98.50 105 LEU A CA 1
ATOM 811 C C . LEU A 1 105 ? -17.393 -9.963 8.978 1.00 98.50 105 LEU A C 1
ATOM 813 O O . LEU A 1 105 ? -17.960 -10.798 9.677 1.00 98.50 105 LEU A O 1
ATOM 817 N N . ALA A 1 106 ? -16.780 -8.900 9.505 1.00 97.44 106 ALA A N 1
ATOM 818 C CA . ALA A 1 106 ? -16.758 -8.606 10.937 1.00 97.44 106 ALA A CA 1
ATOM 819 C C . ALA A 1 106 ? -18.062 -7.969 11.463 1.00 97.44 106 ALA A C 1
ATOM 821 O O . ALA A 1 106 ? -18.201 -7.786 12.673 1.00 97.44 106 ALA A O 1
ATOM 822 N N . GLY A 1 107 ? -19.001 -7.586 10.589 1.00 98.19 107 GLY A N 1
ATOM 823 C CA . GLY A 1 107 ? -20.244 -6.912 10.975 1.00 98.19 107 GLY A CA 1
ATOM 824 C C . GLY A 1 107 ? -20.046 -5.506 11.561 1.00 98.19 107 GLY A C 1
ATOM 825 O O . GLY A 1 107 ? -20.825 -5.073 12.410 1.00 98.19 107 GLY A O 1
ATOM 826 N N . ILE A 1 108 ? -19.003 -4.781 11.143 1.00 98.06 108 ILE A N 1
ATOM 827 C CA . ILE A 1 108 ? -18.651 -3.456 11.675 1.00 98.06 108 ILE A CA 1
ATOM 828 C C . ILE A 1 108 ? -19.021 -2.365 10.662 1.00 98.06 108 ILE A C 1
ATOM 830 O O . ILE A 1 108 ? -18.557 -2.383 9.524 1.00 98.06 108 ILE A O 1
ATOM 834 N N . ASP A 1 109 ? -19.801 -1.357 11.083 1.00 98.25 109 ASP A N 1
ATOM 835 C CA . ASP A 1 109 ? -20.074 -0.180 10.240 1.00 98.25 109 ASP A CA 1
ATOM 836 C C . ASP A 1 109 ? -18.745 0.516 9.882 1.00 98.25 109 ASP A C 1
ATOM 838 O O . ASP A 1 109 ? -18.004 0.920 10.789 1.00 98.25 109 ASP A O 1
ATOM 842 N N . PRO A 1 110 ? -18.437 0.729 8.588 1.00 98.25 110 PRO A N 1
ATOM 843 C CA . PRO A 1 110 ? -17.181 1.342 8.164 1.00 98.25 110 PRO A CA 1
ATOM 844 C C . PRO A 1 110 ? -16.948 2.757 8.702 1.00 98.25 110 PRO A C 1
ATOM 846 O O . PRO A 1 110 ? -15.807 3.221 8.707 1.00 98.25 110 PRO A O 1
ATOM 849 N N . ARG A 1 111 ? -18.002 3.440 9.165 1.00 97.88 111 ARG A N 1
ATOM 850 C CA . ARG A 1 111 ? -17.970 4.780 9.770 1.00 97.88 111 ARG A CA 1
ATOM 851 C C . ARG A 1 111 ? -17.737 4.749 11.280 1.00 97.88 111 ARG A C 1
ATOM 853 O O . ARG A 1 111 ? -17.536 5.812 11.875 1.00 97.88 111 ARG A O 1
ATOM 860 N N . LYS A 1 112 ? -17.761 3.572 11.919 1.00 97.62 112 LYS A N 1
ATOM 861 C CA . LYS A 1 112 ? -17.445 3.435 13.346 1.00 97.62 112 LYS A CA 1
ATOM 862 C C . LYS A 1 112 ? -16.039 3.982 13.592 1.00 97.62 112 LYS A C 1
ATOM 864 O O . LYS A 1 112 ? -15.146 3.778 12.780 1.00 97.62 112 LYS A O 1
ATOM 869 N N . ARG A 1 113 ? -15.831 4.722 14.682 1.00 97.56 113 ARG A N 1
ATOM 870 C CA . ARG A 1 113 ? -14.500 5.262 15.001 1.00 97.56 113 ARG A CA 1
ATOM 871 C C . ARG A 1 113 ? -13.546 4.146 15.425 1.00 97.56 113 ARG A C 1
ATOM 873 O O . ARG A 1 113 ? -13.976 3.238 16.125 1.00 97.56 113 ARG A O 1
ATOM 880 N N . CYS A 1 114 ? -12.264 4.266 15.078 1.00 96.44 114 CYS A N 1
ATOM 881 C CA . CYS A 1 114 ? -11.226 3.309 15.486 1.00 96.44 114 CYS A CA 1
ATOM 882 C C . CYS A 1 114 ? -11.091 3.158 17.008 1.00 96.44 114 CYS A C 1
ATOM 884 O O . CYS A 1 114 ? -10.730 2.099 17.503 1.00 96.44 114 CYS A O 1
ATOM 886 N N . ASN A 1 115 ? -11.362 4.229 17.753 1.00 91.44 115 ASN A N 1
ATOM 887 C CA . ASN A 1 115 ? -11.198 4.285 19.202 1.00 91.44 115 ASN A CA 1
ATOM 888 C C . ASN A 1 115 ? -12.448 3.850 19.994 1.00 91.44 115 ASN A C 1
ATOM 890 O O . ASN A 1 115 ? -12.644 4.321 21.116 1.00 91.44 115 ASN A O 1
ATOM 894 N N . ARG A 1 116 ? -13.326 3.036 19.395 1.00 75.12 116 ARG A N 1
ATOM 895 C CA . ARG A 1 116 ? -14.601 2.591 19.976 1.00 75.12 116 ARG A CA 1
ATOM 896 C C . ARG A 1 116 ? -14.851 1.101 19.817 1.00 75.12 116 ARG A C 1
ATOM 898 O O . ARG A 1 116 ? -14.643 0.559 18.712 1.00 75.12 116 ARG A O 1
#

pLDDT: mean 94.62, std 4.35, range [75.12, 98.62]

Secondary structure (DSSP, 8-state):
--EEEEES--S-STTEEEEEE-SSSS--EEEEEETT---------HHHHHHHT-TTTS--BTTT--HHHHHHHHTT--SBHHHHHH-TTTSBS--HHHHHHHHHHTT--TTSBTT-

Solvent-accessible surface area (backbone atoms only — not comparable to full-atom values): 6861 Å² total; per-residue (Å²): 140,64,65,45,84,40,81,44,83,64,100,51,76,91,30,54,75,48,75,46,79,44,87,94,51,101,60,46,37,38,26,34,33,26,80,78,67,78,75,86,86,82,93,64,56,75,65,53,45,52,60,64,66,23,72,90,57,32,27,53,47,65,90,76,57,48,74,67,56,48,44,66,59,30,47,86,40,92,45,30,35,42,60,51,43,52,33,38,51,48,27,20,91,39,45,76,67,54,36,50,51,54,29,57,78,68,72,45,66,54,74,44,45,40,58,108

InterPro domains:
  IPR010979 Small ribosomal subunit protein uS13-like, H2TH [SSF46946] (57-115)
  IPR015886 Formamidopyrimidine-DNA glycosylase, H2TH DNA-binding [PF06831] (60-114)
  IPR015886 Formamidopyrimidine-DNA glycosylase, H2TH DNA-binding [SM01232] (58-116)

Mean predicted aligned error: 4.23 Å

Foldseek 3Di:
DAKDKDQDDDPDPPFFDDKAADPPDPTGIITIGGPVPPDDDDDDDPVRVCVCCDLQQAPEEPVPDDPVLLLVLFQVFFFFQLVSQCRRSSYNPDDNVNSVVVCVVVVHDRRDGSND